Protein AF-A0A7M2WTQ2-F1 (afdb_monomer)

Nearest PDB structures (foldseek):
  8g6p-assembly1_A  TM=6.915E-01  e=3.201E+00  Mycolicibacterium thermoresistibile
  8ka7-assembly1_A  TM=5.468E-01  e=2.213E+00  synthetic construct
  1sgo-assembly1_A  TM=3.700E-01  e=2.830E+00  Homo sapiens
  6hwl-assembly1_A  TM=3.971E-01  e=4.923E+00  Streptacidiphilus jiangxiensis
  1qcf-assembly1_A  TM=4.570E-01  e=5.568E+00  Homo sapiens

pLDDT: mean 81.87, std 14.32, range [41.75, 94.75]

Solvent-accessible surface area (backbone atoms only — not comparable to full-atom values): 7427 Å² total; per-residue (Å²): 130,83,68,88,83,62,64,87,95,53,54,72,39,49,62,73,66,93,82,73,42,78,63,72,45,78,79,47,71,54,70,46,96,87,58,25,35,39,37,32,31,28,30,65,82,67,53,76,47,56,39,29,25,36,59,87,59,29,53,47,27,31,70,42,99,45,88,81,44,89,60,29,30,34,49,36,76,83,23,66,37,49,57,47,52,52,52,52,48,57,62,44,59,75,49,79,85,53,74,69,51,56,60,49,52,52,45,20,36,61,72,52,69,47,84,70,82,73,77,76,78,83,71,132

Structure (mmCIF, N/CA/C/O backbone):
data_AF-A0A7M2WTQ2-F1
#
_entry.id   AF-A0A7M2WTQ2-F1
#
loop_
_atom_site.group_PDB
_atom_site.id
_atom_site.type_symbol
_atom_site.label_atom_id
_atom_site.label_alt_id
_atom_site.label_comp_id
_atom_site.label_asym_id
_atom_site.label_entity_id
_atom_site.label_seq_id
_atom_site.pdbx_PDB_ins_code
_atom_site.Cartn_x
_atom_site.Cartn_y
_atom_site.Cartn_z
_atom_site.occupancy
_atom_site.B_iso_or_equiv
_atom_site.auth_seq_id
_atom_site.auth_comp_id
_atom_site.auth_asym_id
_atom_site.auth_atom_id
_atom_site.pdbx_PDB_model_num
ATOM 1 N N . MET A 1 1 ? 5.026 -16.832 -21.509 1.00 41.75 1 MET A N 1
ATOM 2 C CA . MET A 1 1 ? 4.494 -15.473 -21.729 1.00 41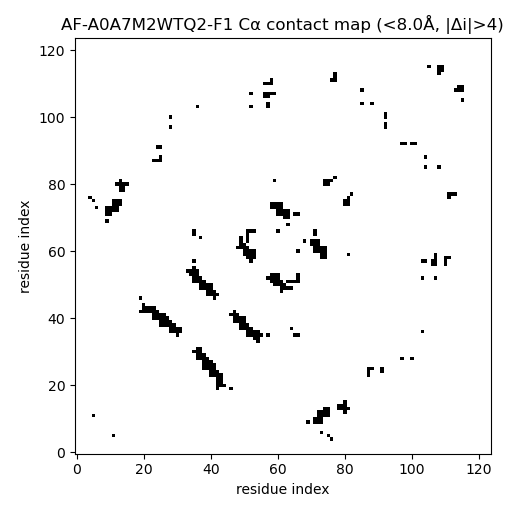.75 1 MET A CA 1
ATOM 3 C C . MET A 1 1 ? 5.192 -14.593 -20.717 1.00 41.75 1 MET A C 1
ATOM 5 O O . MET A 1 1 ? 5.224 -14.989 -19.559 1.00 41.75 1 MET A O 1
ATOM 9 N N . ALA A 1 2 ? 5.864 -13.525 -21.147 1.00 42.41 2 ALA A N 1
ATOM 10 C CA . ALA A 1 2 ? 6.432 -12.572 -20.200 1.00 42.41 2 ALA A CA 1
ATOM 11 C C . ALA A 1 2 ? 5.261 -11.931 -19.447 1.00 42.41 2 ALA A C 1
ATOM 13 O O . ALA A 1 2 ? 4.281 -11.549 -20.083 1.00 42.41 2 ALA A O 1
ATOM 14 N N . ASP A 1 3 ? 5.315 -11.905 -18.119 1.00 50.84 3 ASP A N 1
ATOM 15 C CA . ASP A 1 3 ? 4.310 -11.206 -17.324 1.00 50.84 3 ASP A CA 1
ATOM 16 C C . ASP A 1 3 ? 4.510 -9.710 -17.591 1.00 50.84 3 ASP A C 1
ATOM 18 O O . ASP A 1 3 ? 5.418 -9.090 -17.042 1.00 50.84 3 ASP A O 1
ATOM 22 N N . GLU A 1 4 ? 3.718 -9.137 -18.502 1.00 54.28 4 GLU A N 1
ATOM 23 C CA . GLU A 1 4 ? 3.783 -7.720 -18.915 1.00 54.28 4 GLU A CA 1
ATOM 24 C C . GLU A 1 4 ? 3.537 -6.741 -17.750 1.00 54.28 4 GLU A C 1
ATOM 26 O O . GLU A 1 4 ? 3.616 -5.524 -17.911 1.00 54.28 4 GLU A O 1
ATOM 31 N N . ARG A 1 5 ? 3.230 -7.271 -16.564 1.00 61.19 5 ARG A N 1
ATOM 32 C CA . ARG A 1 5 ? 2.979 -6.530 -15.331 1.00 61.19 5 ARG A CA 1
ATOM 33 C C . ARG A 1 5 ? 4.219 -6.366 -14.456 1.00 61.19 5 ARG A C 1
ATOM 35 O O . ARG A 1 5 ? 4.186 -5.520 -13.566 1.00 61.19 5 ARG A O 1
ATOM 42 N N . ASN A 1 6 ? 5.295 -7.103 -14.728 1.00 64.50 6 ASN A N 1
ATOM 43 C CA . ASN A 1 6 ? 6.548 -6.939 -14.000 1.00 64.50 6 ASN A CA 1
ATOM 44 C C . ASN A 1 6 ? 7.284 -5.688 -14.482 1.00 64.50 6 ASN A C 1
ATOM 46 O O . ASN A 1 6 ? 7.323 -5.420 -15.684 1.00 64.50 6 ASN A O 1
ATOM 50 N N . ILE A 1 7 ? 7.890 -4.933 -13.563 1.00 68.06 7 ILE A N 1
ATOM 51 C CA . ILE A 1 7 ? 8.686 -3.744 -13.906 1.00 68.06 7 ILE A CA 1
ATOM 52 C C . ILE A 1 7 ? 10.147 -4.182 -14.081 1.00 68.06 7 ILE A C 1
ATOM 54 O O . ILE A 1 7 ? 10.809 -4.506 -13.092 1.00 68.06 7 ILE A O 1
ATOM 58 N N . PRO A 1 8 ? 10.689 -4.220 -15.315 1.00 70.56 8 PRO A N 1
ATOM 59 C CA . PRO A 1 8 ? 12.041 -4.717 -15.534 1.00 70.56 8 PRO A CA 1
ATOM 60 C C . PRO A 1 8 ? 13.077 -3.874 -14.786 1.00 70.56 8 PRO A C 1
ATOM 62 O O . PRO A 1 8 ? 13.079 -2.650 -14.888 1.00 70.56 8 PRO A O 1
ATOM 65 N N . GLY A 1 9 ? 13.987 -4.542 -14.076 1.00 73.25 9 GLY A N 1
ATOM 66 C CA . GLY A 1 9 ? 15.097 -3.893 -13.377 1.00 73.25 9 GLY A CA 1
ATOM 67 C C . GLY A 1 9 ? 14.799 -3.439 -11.948 1.00 73.25 9 GLY A C 1
ATOM 68 O O . GLY A 1 9 ? 15.721 -2.962 -11.296 1.00 73.25 9 GLY A O 1
ATOM 69 N N . PHE A 1 10 ? 13.577 -3.633 -11.440 1.00 75.50 10 PHE A N 1
ATOM 70 C CA . PHE A 1 10 ? 13.248 -3.325 -10.049 1.00 75.50 10 PHE A CA 1
ATOM 71 C C . PHE A 1 10 ? 12.901 -4.585 -9.242 1.00 75.50 10 PHE A C 1
ATOM 73 O O . PHE A 1 10 ? 12.304 -5.517 -9.788 1.00 75.50 10 PHE A O 1
ATOM 80 N N . PRO A 1 11 ? 13.254 -4.632 -7.943 1.00 86.56 11 PRO A N 1
ATOM 81 C CA . PRO A 1 11 ? 12.792 -5.678 -7.040 1.00 86.56 11 PRO A CA 1
ATOM 82 C C . PRO A 1 11 ? 11.263 -5.719 -6.951 1.00 86.56 11 PRO A C 1
ATOM 84 O O . PRO A 1 11 ? 10.603 -4.680 -6.931 1.00 86.56 11 PRO A O 1
ATOM 87 N N . GLU A 1 12 ? 10.712 -6.926 -6.829 1.00 90.75 12 GLU A N 1
ATOM 88 C CA . GLU A 1 12 ? 9.294 -7.150 -6.549 1.00 90.75 12 GLU A CA 1
ATOM 89 C C . GLU A 1 12 ? 9.104 -7.894 -5.233 1.00 90.75 12 GLU A C 1
ATOM 91 O O . GLU A 1 12 ? 9.870 -8.799 -4.893 1.00 90.75 12 GLU A O 1
ATOM 96 N N . MET A 1 13 ? 8.015 -7.580 -4.544 1.00 92.75 13 MET A N 1
ATOM 97 C CA . MET A 1 13 ? 7.552 -8.290 -3.364 1.00 92.75 13 MET A CA 1
ATOM 98 C C . MET A 1 13 ? 6.090 -8.707 -3.501 1.00 92.75 13 MET A C 1
ATOM 100 O O . MET A 1 13 ? 5.285 -8.052 -4.154 1.00 92.75 13 MET A O 1
ATOM 104 N N . SER A 1 14 ? 5.751 -9.839 -2.894 1.00 92.25 14 SER A N 1
ATOM 105 C CA . SER A 1 14 ? 4.397 -10.419 -2.942 1.00 92.25 14 SER A CA 1
ATOM 106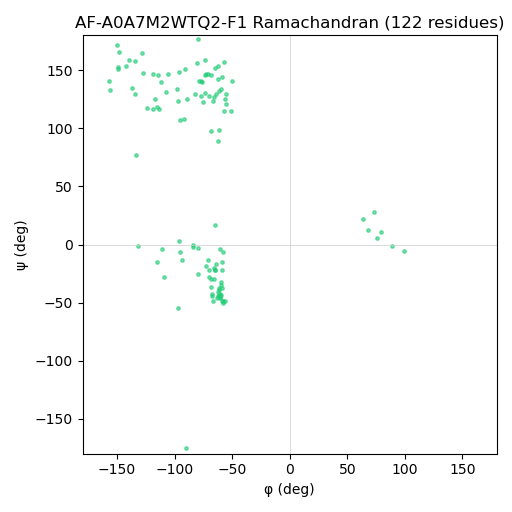 C C . SER A 1 14 ? 3.864 -10.825 -1.568 1.00 92.25 14 SER A C 1
ATOM 108 O O . SER A 1 14 ? 2.730 -11.282 -1.459 1.00 92.25 14 SER A O 1
ATOM 110 N N . THR A 1 15 ? 4.674 -10.627 -0.528 1.00 91.69 15 THR A N 1
ATOM 111 C CA . THR A 1 15 ? 4.384 -10.917 0.878 1.00 91.69 15 THR A CA 1
ATOM 112 C C . THR A 1 15 ? 5.000 -9.821 1.738 1.00 91.69 15 THR A C 1
ATOM 114 O O . THR A 1 15 ? 6.015 -9.240 1.344 1.00 91.69 15 THR A O 1
ATOM 117 N N . TRP A 1 16 ? 4.434 -9.573 2.919 1.00 91.06 16 TRP A N 1
ATOM 118 C CA . TRP A 1 16 ? 5.045 -8.681 3.905 1.00 91.06 16 TRP A CA 1
ATOM 119 C C . TRP A 1 16 ? 6.464 -9.131 4.279 1.00 91.06 16 TRP A C 1
ATOM 12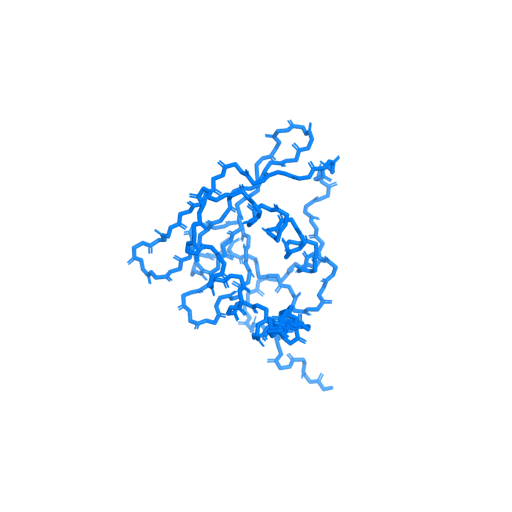1 O O . TRP A 1 16 ? 6.787 -10.322 4.156 1.00 91.06 16 TRP A O 1
ATOM 131 N N . PRO A 1 17 ? 7.312 -8.213 4.777 1.00 85.44 17 PRO A N 1
ATOM 132 C CA . PRO A 1 17 ? 8.533 -8.588 5.474 1.00 85.44 17 PRO A CA 1
ATOM 133 C C . PRO A 1 17 ? 8.242 -9.632 6.563 1.00 85.44 17 PRO A C 1
ATOM 135 O O . PRO A 1 17 ? 7.227 -9.557 7.251 1.00 85.44 17 PRO A O 1
ATOM 138 N N . ALA A 1 18 ? 9.129 -10.621 6.716 1.00 78.94 18 ALA A N 1
ATOM 139 C CA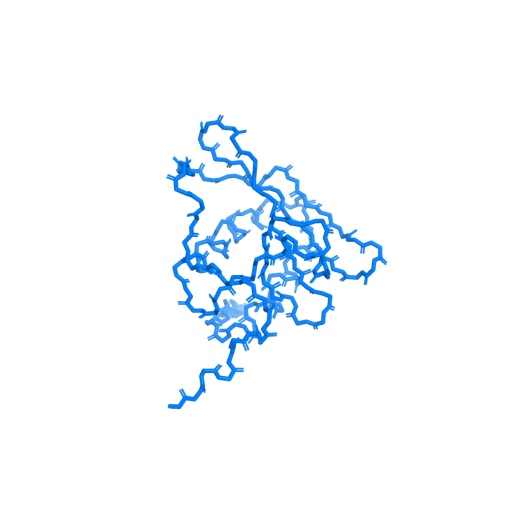 . ALA A 1 18 ? 8.871 -11.835 7.504 1.00 78.94 18 ALA A CA 1
ATOM 140 C C . ALA A 1 18 ? 8.533 -11.604 8.993 1.00 78.94 18 ALA A C 1
ATOM 142 O O . ALA A 1 18 ? 8.070 -12.523 9.662 1.00 78.94 18 ALA A O 1
ATOM 143 N N . HIS A 1 19 ? 8.795 -10.408 9.513 1.00 84.06 19 HIS A N 1
ATOM 144 C CA . HIS A 1 19 ? 8.557 -10.024 10.900 1.00 84.06 19 HIS A CA 1
ATOM 145 C C . HIS A 1 19 ? 7.213 -9.318 11.130 1.00 84.06 19 HIS A C 1
ATOM 147 O O . HIS A 1 19 ? 6.870 -9.102 12.282 1.00 84.06 19 HIS A O 1
ATOM 153 N N . ALA A 1 20 ? 6.440 -8.992 10.089 1.00 85.56 20 ALA A N 1
ATOM 154 C CA . ALA A 1 20 ? 5.216 -8.213 10.252 1.00 85.56 20 ALA A CA 1
ATOM 155 C C . ALA A 1 20 ? 4.101 -9.007 10.967 1.00 85.56 20 ALA A C 1
ATOM 157 O O . ALA A 1 20 ? 3.741 -10.117 10.552 1.00 85.56 20 ALA A O 1
ATOM 158 N N . ILE A 1 21 ? 3.520 -8.429 12.024 1.00 89.19 21 ILE A N 1
ATOM 159 C CA . ILE A 1 21 ? 2.526 -9.078 12.893 1.00 89.19 21 ILE A CA 1
ATOM 160 C C . ILE A 1 21 ? 1.187 -8.337 12.873 1.00 89.19 21 ILE A C 1
ATOM 162 O O . ILE A 1 21 ? 1.046 -7.230 13.374 1.00 89.19 21 ILE A O 1
ATOM 166 N N . ARG A 1 22 ? 0.134 -8.997 12.391 1.00 88.38 22 ARG A N 1
ATOM 167 C CA . ARG A 1 22 ? -1.239 -8.455 12.406 1.00 88.38 22 ARG A CA 1
ATOM 168 C C . ARG A 1 22 ? -1.768 -8.210 13.839 1.00 88.38 22 ARG A C 1
ATOM 170 O O . ARG A 1 22 ? -1.424 -8.979 14.738 1.00 88.38 22 ARG A O 1
ATOM 177 N N . PRO A 1 23 ? -2.714 -7.267 14.048 1.00 91.69 23 PRO A N 1
ATOM 178 C CA . PRO A 1 23 ? -3.364 -6.417 13.043 1.00 91.69 23 PRO A CA 1
ATOM 179 C C . PRO A 1 23 ? -2.517 -5.212 12.627 1.00 91.69 23 PRO A C 1
ATOM 181 O O . PRO A 1 23 ? -1.693 -4.733 13.396 1.00 91.69 23 PRO A O 1
ATOM 184 N N . PHE A 1 24 ? -2.787 -4.702 11.425 1.00 92.69 24 PHE A N 1
ATOM 185 C CA . PHE A 1 24 ? -2.200 -3.460 10.928 1.00 92.69 24 PHE A CA 1
ATOM 186 C C . PHE A 1 24 ? -3.130 -2.270 11.164 1.00 92.69 24 PHE A C 1
ATO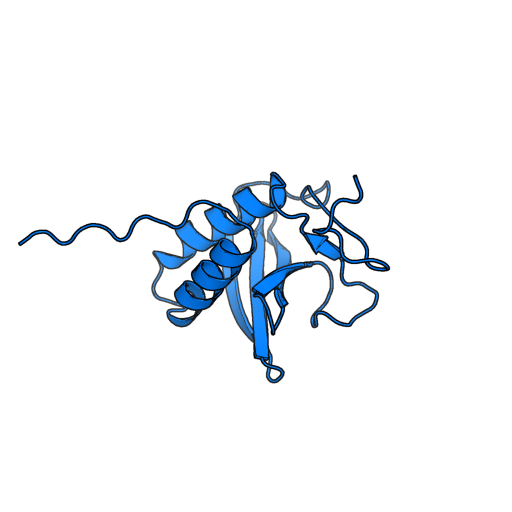M 188 O O . PHE A 1 24 ? -4.355 -2.411 11.112 1.00 92.69 24 PHE A O 1
ATOM 195 N N . GLN A 1 25 ? -2.547 -1.093 11.380 1.00 92.50 25 GLN A N 1
ATOM 196 C CA . GLN A 1 25 ? -3.263 0.169 11.543 1.00 92.50 25 GLN A CA 1
ATOM 197 C C . GLN A 1 25 ? -2.572 1.285 10.768 1.00 92.50 25 GLN A C 1
ATOM 199 O O . GLN A 1 25 ? -1.359 1.441 10.858 1.00 92.50 25 GLN A O 1
ATOM 204 N N . VAL A 1 26 ? -3.350 2.093 10.047 1.00 93.00 26 VAL A N 1
ATOM 205 C CA . VAL A 1 26 ? -2.833 3.307 9.404 1.00 93.00 26 VAL A CA 1
ATOM 206 C C . VAL A 1 26 ? -2.621 4.387 10.463 1.00 93.00 26 VAL A C 1
ATOM 208 O O . VAL A 1 26 ? -3.563 4.765 11.170 1.00 93.00 26 VAL A O 1
ATOM 211 N N . ILE A 1 27 ? -1.392 4.892 10.560 1.00 93.81 27 ILE A N 1
ATOM 212 C CA . ILE A 1 27 ? -1.009 5.932 11.526 1.00 93.81 27 ILE A CA 1
ATOM 213 C C . ILE A 1 27 ? -0.736 7.282 10.872 1.00 93.81 27 ILE A C 1
ATOM 215 O O . ILE A 1 27 ? -0.959 8.308 11.511 1.00 93.81 27 ILE A O 1
ATOM 219 N N . ASP A 1 28 ? -0.305 7.282 9.613 1.00 92.44 28 ASP A N 1
ATOM 220 C CA . ASP A 1 28 ? -0.008 8.488 8.852 1.00 92.44 28 ASP A CA 1
ATOM 221 C C . ASP A 1 28 ? -0.287 8.263 7.365 1.00 92.44 28 ASP A C 1
ATOM 223 O O . ASP A 1 28 ? -0.226 7.137 6.867 1.00 92.44 28 ASP A O 1
ATOM 227 N N . ALA A 1 29 ? -0.600 9.345 6.666 1.00 91.88 29 ALA A N 1
ATOM 228 C CA . ALA A 1 29 ? -0.704 9.374 5.220 1.00 91.88 29 ALA A CA 1
ATOM 229 C C . ALA A 1 29 ? -0.483 10.806 4.738 1.00 91.88 29 ALA A C 1
ATOM 231 O O . ALA A 1 29 ? -1.127 11.738 5.232 1.00 91.88 29 ALA A O 1
ATOM 232 N N . ASP A 1 30 ? 0.358 10.972 3.719 1.00 90.81 30 ASP A N 1
ATOM 233 C CA . ASP A 1 30 ? 0.599 12.270 3.088 1.00 90.81 30 ASP A CA 1
ATOM 234 C C . ASP A 1 30 ? 0.957 12.112 1.598 1.00 90.81 30 ASP A C 1
ATOM 236 O O . ASP A 1 30 ? 1.136 11.009 1.068 1.00 90.81 30 ASP A O 1
ATOM 240 N N . GLN A 1 31 ? 1.031 13.234 0.890 1.00 89.25 31 GLN A N 1
ATOM 241 C CA . GLN A 1 31 ? 1.380 13.313 -0.522 1.00 89.25 31 GLN A CA 1
ATOM 242 C C . GLN A 1 31 ? 2.786 13.887 -0.691 1.00 89.25 31 GLN A C 1
ATOM 244 O O . GLN A 1 31 ? 3.124 14.947 -0.160 1.00 89.25 31 GLN A O 1
ATOM 249 N N . TRP A 1 32 ? 3.620 13.229 -1.494 1.00 83.06 32 TRP A N 1
ATOM 250 C CA . TRP A 1 32 ? 4.907 13.804 -1.861 1.00 83.06 32 TRP A CA 1
ATOM 251 C C . TRP A 1 32 ? 4.714 14.976 -2.820 1.00 83.06 32 TRP A C 1
ATOM 253 O O . TRP A 1 32 ? 3.865 14.960 -3.712 1.00 83.06 32 TRP A O 1
ATOM 263 N N . ARG A 1 33 ? 5.595 15.977 -2.721 1.00 75.44 33 ARG A N 1
ATOM 264 C CA . ARG A 1 33 ? 5.574 17.159 -3.606 1.00 75.44 33 ARG A CA 1
ATOM 265 C C . ARG A 1 33 ? 5.707 16.823 -5.097 1.00 75.44 33 ARG A C 1
ATOM 267 O O . ARG A 1 33 ? 5.333 17.637 -5.933 1.00 75.44 33 ARG A O 1
ATOM 274 N N . CYS A 1 34 ? 6.264 15.659 -5.426 1.00 72.25 34 CYS A N 1
ATOM 275 C CA . CYS A 1 34 ? 6.432 15.156 -6.789 1.00 72.25 34 CYS A CA 1
ATOM 276 C C . CYS A 1 34 ? 5.187 14.444 -7.354 1.00 72.25 34 CYS A C 1
ATOM 278 O O . CYS A 1 34 ? 5.224 14.013 -8.503 1.00 72.25 34 CYS A O 1
ATOM 280 N N . GLY A 1 35 ? 4.098 14.338 -6.585 1.00 75.31 35 GLY A N 1
ATOM 281 C CA . GLY A 1 35 ? 2.816 13.794 -7.041 1.00 75.31 35 GLY A CA 1
ATOM 282 C C . GLY A 1 35 ? 2.546 12.336 -6.662 1.00 75.31 35 GLY A C 1
ATOM 283 O O . GLY A 1 35 ? 1.441 11.864 -6.910 1.00 75.31 35 GLY A O 1
ATOM 284 N N . GLY A 1 36 ? 3.506 11.630 -6.056 1.00 85.00 36 GLY A N 1
ATOM 285 C CA . GLY A 1 36 ? 3.229 10.344 -5.410 1.00 85.00 36 GLY A CA 1
ATOM 286 C C . GLY A 1 36 ? 2.615 10.531 -4.020 1.00 85.00 36 GLY A C 1
ATOM 287 O O . GLY A 1 36 ? 2.431 11.652 -3.540 1.00 85.00 36 GLY A O 1
ATOM 288 N N . SER A 1 37 ? 2.258 9.440 -3.361 1.00 90.62 37 SER A N 1
ATOM 289 C CA . SER A 1 37 ? 1.677 9.476 -2.013 1.00 90.62 37 SER A CA 1
ATOM 290 C C . SER A 1 37 ? 2.246 8.355 -1.166 1.00 90.62 37 SER A C 1
ATOM 292 O O . SER A 1 37 ? 2.720 7.365 -1.716 1.00 90.62 37 SER A O 1
ATOM 294 N N . TYR A 1 38 ? 2.181 8.483 0.152 1.00 92.06 38 TYR A N 1
ATOM 295 C CA . TYR A 1 38 ? 2.548 7.398 1.050 1.00 92.06 38 TYR A CA 1
ATOM 296 C C . TYR A 1 38 ? 1.525 7.216 2.159 1.00 92.06 38 TYR A C 1
ATOM 298 O O . TYR A 1 38 ? 0.765 8.126 2.499 1.00 92.06 38 TYR A O 1
ATOM 306 N N . VAL A 1 39 ? 1.527 6.012 2.714 1.00 92.94 39 VAL A N 1
ATOM 307 C CA . VAL A 1 39 ? 0.784 5.649 3.910 1.00 92.94 39 VAL A CA 1
ATOM 308 C C . VAL A 1 39 ? 1.710 4.858 4.817 1.00 92.94 39 VAL A C 1
ATOM 310 O O . VAL A 1 39 ? 2.322 3.884 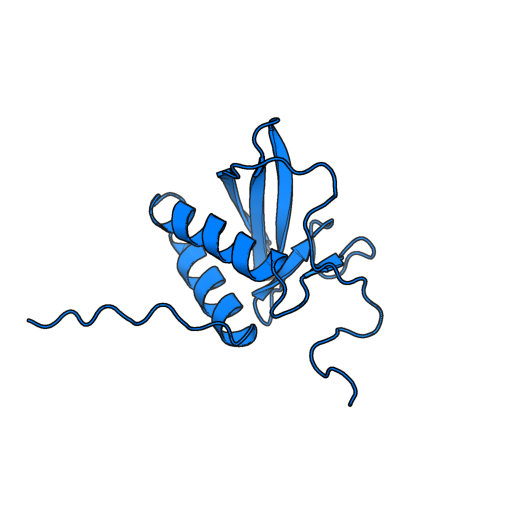4.380 1.00 92.94 39 VAL A O 1
ATOM 313 N N . SER A 1 40 ? 1.785 5.260 6.079 1.00 93.06 40 SER A N 1
ATOM 314 C CA . SER A 1 40 ? 2.516 4.534 7.110 1.00 93.06 40 SER A CA 1
ATOM 315 C C . SER A 1 40 ? 1.540 3.669 7.893 1.00 93.06 40 SER A C 1
ATOM 317 O O . SER A 1 40 ? 0.550 4.157 8.457 1.00 93.06 40 SER A O 1
ATOM 319 N N . VAL A 1 41 ? 1.820 2.369 7.932 1.00 93.38 41 VAL A N 1
ATOM 320 C CA . VAL A 1 41 ? 1.073 1.405 8.741 1.00 93.38 41 VAL A CA 1
ATOM 321 C C . VAL A 1 41 ? 1.953 0.876 9.856 1.00 93.38 41 VAL A C 1
ATOM 323 O O . VAL A 1 41 ? 3.127 0.598 9.637 1.00 93.38 41 VAL A O 1
ATOM 326 N N . VAL A 1 42 ? 1.386 0.706 11.044 1.00 94.31 42 VAL A N 1
ATOM 327 C CA . VAL A 1 42 ? 2.036 -0.042 12.121 1.00 94.31 42 VAL A CA 1
ATOM 328 C C . VAL A 1 42 ? 1.385 -1.393 12.291 1.00 94.31 42 VAL A C 1
ATOM 330 O O . VAL A 1 42 ? 0.177 -1.543 12.094 1.00 94.31 42 VAL A O 1
ATOM 333 N N . ASP A 1 43 ? 2.190 -2.369 12.661 1.00 94.75 43 ASP A N 1
ATOM 334 C CA . ASP A 1 43 ? 1.731 -3.694 13.042 1.00 94.75 43 ASP A CA 1
ATOM 335 C C . ASP A 1 43 ? 1.457 -3.782 14.561 1.00 94.75 43 ASP A C 1
ATOM 337 O O . ASP A 1 43 ? 1.549 -2.794 15.298 1.00 94.75 43 ASP A O 1
ATOM 341 N N . ALA A 1 44 ? 1.129 -4.973 15.063 1.00 93.56 44 ALA A N 1
ATOM 342 C CA . ALA A 1 44 ? 0.837 -5.210 16.478 1.00 93.56 44 ALA A CA 1
ATOM 343 C C . ALA A 1 44 ? 2.031 -4.975 17.423 1.00 93.56 44 ALA A C 1
ATOM 345 O O . ALA A 1 44 ? 1.838 -4.864 18.637 1.00 93.56 44 ALA A O 1
ATOM 346 N N . THR A 1 45 ? 3.255 -4.931 16.895 1.00 94.25 45 THR A N 1
ATOM 347 C CA . THR A 1 45 ? 4.489 -4.660 17.644 1.00 94.25 45 THR A CA 1
ATOM 348 C C . THR A 1 45 ? 4.918 -3.193 17.580 1.00 94.25 45 THR A C 1
ATOM 350 O O . THR A 1 45 ? 5.923 -2.828 18.191 1.00 94.25 45 THR A O 1
ATOM 353 N N . ASN A 1 46 ? 4.122 -2.339 16.924 1.00 92.31 46 ASN A N 1
ATOM 354 C CA . ASN A 1 46 ? 4.450 -0.961 16.549 1.00 92.31 46 ASN A CA 1
ATOM 355 C C . ASN A 1 46 ? 5.615 -0.848 15.556 1.00 92.31 46 ASN A C 1
ATOM 357 O O . ASN A 1 46 ? 6.246 0.209 15.468 1.00 92.31 46 ASN A O 1
ATOM 361 N N . GLU A 1 47 ? 5.909 -1.906 14.802 1.00 93.25 47 GLU A N 1
ATOM 362 C CA . GLU A 1 47 ? 6.827 -1.797 13.677 1.00 93.25 47 GLU A CA 1
ATOM 363 C C . GLU A 1 47 ? 6.137 -1.053 12.534 1.00 93.25 47 GLU A C 1
ATOM 365 O O . GLU A 1 47 ? 4.991 -1.351 12.197 1.00 93.25 47 GLU A O 1
ATOM 370 N N . CYS A 1 48 ? 6.819 -0.048 11.980 1.00 92.19 48 CYS A N 1
ATOM 371 C CA . CYS A 1 48 ? 6.271 0.842 10.964 1.00 92.19 48 CYS A CA 1
ATOM 372 C C . CYS A 1 48 ? 6.692 0.398 9.565 1.00 92.19 48 CYS A C 1
ATOM 374 O O . CYS A 1 48 ? 7.871 0.161 9.301 1.00 92.19 48 CYS A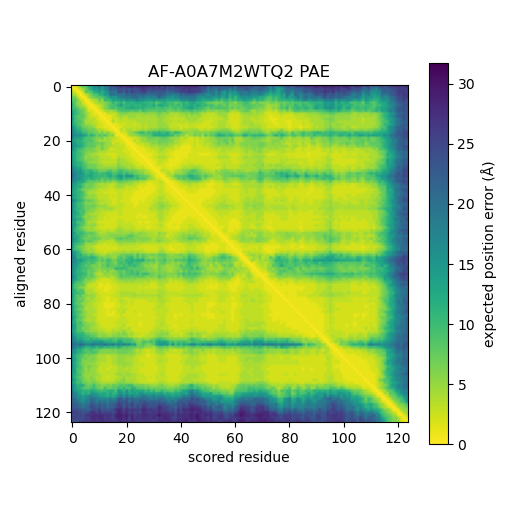 O 1
ATOM 376 N N . PHE A 1 49 ? 5.724 0.363 8.659 1.00 91.56 49 PHE A N 1
ATOM 377 C CA . PHE A 1 49 ? 5.905 0.036 7.258 1.00 91.56 49 PHE A CA 1
ATOM 378 C C . PHE A 1 49 ? 5.369 1.185 6.413 1.00 91.56 49 PHE A C 1
ATOM 380 O O . PHE A 1 49 ? 4.173 1.482 6.437 1.00 91.56 49 PHE A O 1
ATOM 387 N N . ASP A 1 50 ? 6.260 1.807 5.647 1.00 91.81 50 ASP A N 1
ATOM 388 C CA . ASP A 1 50 ? 5.890 2.856 4.705 1.00 91.81 50 ASP A CA 1
ATOM 389 C C . ASP A 1 50 ? 5.558 2.245 3.347 1.00 91.81 50 ASP A C 1
ATOM 391 O O . ASP A 1 50 ? 6.355 1.513 2.748 1.00 91.81 50 ASP A O 1
ATOM 395 N N . ILE A 1 51 ? 4.358 2.563 2.875 1.00 93.56 51 ILE A N 1
ATOM 396 C CA . ILE A 1 51 ? 3.795 2.085 1.620 1.00 93.56 51 ILE A CA 1
ATOM 397 C C . ILE A 1 51 ? 3.650 3.283 0.694 1.00 93.56 51 ILE A C 1
ATOM 399 O O . ILE A 1 51 ? 2.894 4.212 0.977 1.00 93.56 51 ILE A O 1
ATOM 403 N N . GLY A 1 52 ? 4.368 3.254 -0.419 1.00 93.25 52 GLY A N 1
ATOM 404 C CA . GLY A 1 52 ? 4.320 4.272 -1.454 1.00 93.25 52 GLY A CA 1
ATOM 405 C C . GLY A 1 52 ? 3.295 3.968 -2.540 1.00 93.25 52 GLY A C 1
ATOM 406 O O . GLY A 1 52 ? 3.040 2.811 -2.867 1.00 93.25 52 GLY A O 1
ATOM 407 N N . PHE A 1 53 ? 2.766 5.029 -3.138 1.00 92.56 53 PHE A N 1
ATOM 408 C CA . PHE A 1 53 ? 1.982 5.032 -4.365 1.00 92.56 53 PHE A CA 1
ATOM 409 C C . PHE A 1 53 ? 2.739 5.832 -5.411 1.00 92.56 53 PHE A C 1
ATOM 411 O O . PHE A 1 53 ? 3.074 7.001 -5.183 1.00 92.56 53 PHE A O 1
ATOM 418 N N . ASP A 1 54 ? 2.986 5.217 -6.562 1.00 89.31 54 ASP A N 1
ATOM 419 C CA . ASP A 1 54 ? 3.629 5.924 -7.661 1.00 89.31 54 ASP A CA 1
ATOM 420 C C . ASP A 1 54 ? 2.750 7.064 -8.206 1.00 89.31 54 ASP A C 1
ATOM 422 O O . ASP A 1 54 ? 1.518 7.036 -8.142 1.00 89.31 54 ASP A O 1
ATOM 426 N N . SER A 1 55 ? 3.399 8.083 -8.757 1.00 84.38 55 SER A N 1
ATOM 427 C CA . SER A 1 55 ? 2.760 9.315 -9.230 1.00 84.38 55 SER A CA 1
ATOM 428 C C . SER A 1 55 ? 1.941 9.168 -10.522 1.00 84.38 55 SER A C 1
ATOM 430 O O . SER A 1 55 ? 1.114 10.029 -10.832 1.00 84.38 55 SER A O 1
ATOM 432 N N . ALA A 1 56 ? 2.155 8.105 -11.297 1.00 82.88 56 ALA A N 1
ATOM 433 C CA . ALA A 1 56 ? 1.565 7.916 -12.619 1.00 82.88 56 ALA A CA 1
ATOM 434 C C . ALA A 1 56 ? 0.310 7.030 -12.581 1.00 82.88 56 ALA A C 1
ATOM 436 O O . ALA A 1 56 ? -0.754 7.417 -13.068 1.00 82.88 56 ALA A O 1
ATOM 437 N N . LEU A 1 57 ? 0.437 5.835 -12.015 1.00 80.44 57 LEU A N 1
ATOM 438 C CA . LEU A 1 57 ? -0.567 4.776 -11.977 1.00 80.44 57 LEU A CA 1
ATOM 439 C C . LEU A 1 57 ? -1.041 4.480 -10.549 1.00 80.44 57 LEU A C 1
ATOM 441 O O . LEU A 1 57 ? -2.079 3.842 -10.382 1.00 80.44 57 LEU A O 1
ATOM 445 N N . GLY A 1 58 ? -0.319 4.946 -9.527 1.00 83.81 58 GLY A N 1
ATOM 446 C CA . GLY A 1 58 ? -0.624 4.632 -8.134 1.00 83.81 58 GLY A CA 1
ATOM 447 C C . GLY A 1 58 ? -0.279 3.194 -7.755 1.00 83.81 58 GLY A C 1
ATOM 448 O O . GLY A 1 58 ? -0.941 2.630 -6.889 1.00 83.81 58 GLY A O 1
ATOM 449 N N . ARG A 1 59 ? 0.708 2.561 -8.404 1.00 88.88 59 ARG A N 1
ATOM 450 C CA . ARG A 1 59 ? 1.168 1.226 -8.000 1.00 88.88 59 ARG A CA 1
ATOM 451 C C . ARG A 1 59 ? 1.870 1.304 -6.655 1.00 88.88 59 ARG A C 1
ATOM 453 O O . ARG A 1 59 ? 2.548 2.283 -6.342 1.00 88.88 59 ARG A O 1
ATOM 460 N N . LEU A 1 60 ? 1.701 0.233 -5.892 1.00 93.19 60 LEU A N 1
ATOM 461 C CA . LEU A 1 60 ? 2.230 0.106 -4.546 1.00 93.19 60 LEU A CA 1
ATOM 462 C C . LEU A 1 60 ? 3.719 -0.251 -4.564 1.00 93.19 60 LEU A C 1
ATOM 464 O O . LEU A 1 60 ? 4.156 -1.101 -5.347 1.00 93.19 60 LEU A O 1
ATOM 468 N N . PHE A 1 61 ? 4.482 0.337 -3.650 1.00 92.00 61 PHE A N 1
ATOM 469 C CA . PHE A 1 61 ? 5.874 -0.027 -3.401 1.00 92.00 61 PHE A CA 1
ATOM 470 C C . PHE A 1 61 ? 6.278 0.169 -1.935 1.00 92.00 61 PHE A C 1
ATOM 472 O O . PHE A 1 61 ? 5.586 0.835 -1.172 1.00 92.00 61 PHE A O 1
ATOM 479 N N . PHE A 1 62 ? 7.415 -0.411 -1.555 1.00 90.38 62 PHE A N 1
ATOM 480 C CA . PHE A 1 62 ? 7.992 -0.384 -0.209 1.00 90.38 62 PHE A CA 1
ATOM 481 C C . PHE A 1 62 ? 9.450 0.071 -0.213 1.00 90.38 62 PHE A C 1
ATOM 483 O O . PHE A 1 62 ? 10.129 0.008 -1.240 1.00 90.38 62 PHE A O 1
ATOM 490 N N . GLY A 1 63 ? 9.948 0.424 0.978 1.00 77.38 63 GLY A N 1
ATOM 491 C CA . GLY A 1 63 ? 11.384 0.538 1.264 1.00 77.38 63 GLY A CA 1
ATOM 492 C C . GLY A 1 63 ? 12.046 1.821 0.765 1.00 77.38 63 GLY A C 1
ATOM 493 O O . GLY A 1 63 ? 13.273 1.920 0.769 1.00 77.38 63 GLY A O 1
ATOM 494 N N . ALA A 1 64 ? 11.251 2.797 0.330 1.00 74.56 64 ALA A N 1
ATOM 495 C CA . ALA A 1 64 ? 11.733 4.062 -0.197 1.00 74.56 64 ALA A CA 1
ATOM 496 C C . ALA A 1 64 ? 10.743 5.192 0.088 1.00 74.56 64 ALA A C 1
ATOM 498 O O . ALA A 1 64 ? 9.530 4.980 0.111 1.00 74.56 64 ALA A O 1
ATOM 499 N N . THR A 1 65 ? 11.269 6.409 0.223 1.00 70.75 65 THR A N 1
ATOM 500 C CA . THR A 1 65 ? 10.450 7.629 0.305 1.00 70.75 65 THR A CA 1
ATOM 501 C C . THR A 1 65 ? 10.055 8.166 -1.069 1.00 70.75 65 THR A C 1
ATOM 503 O O . THR A 1 65 ? 9.367 9.176 -1.166 1.00 70.75 65 THR A O 1
ATOM 506 N N . HIS A 1 66 ? 10.513 7.526 -2.146 1.00 74.75 66 HIS A N 1
ATOM 507 C CA . HIS A 1 66 ? 10.205 7.905 -3.515 1.00 74.75 66 HIS A CA 1
ATOM 508 C C . HIS A 1 66 ? 10.371 6.709 -4.462 1.00 74.75 66 HIS A C 1
ATOM 510 O O . HIS A 1 66 ? 11.364 5.994 -4.403 1.00 74.75 66 HIS A O 1
ATOM 516 N N . GLU A 1 67 ? 9.471 6.580 -5.442 1.00 74.00 67 GLU A N 1
ATOM 517 C CA . GLU A 1 67 ? 9.379 5.472 -6.423 1.00 74.00 67 GLU A CA 1
ATOM 518 C C . GLU A 1 67 ? 10.633 5.227 -7.301 1.00 74.00 67 GLU A C 1
ATOM 520 O O . GLU A 1 67 ? 10.657 4.306 -8.114 1.00 74.00 67 GLU A O 1
ATOM 525 N N . ARG A 1 68 ? 11.646 6.100 -7.217 1.00 77.62 68 ARG A N 1
ATOM 526 C CA . ARG A 1 68 ? 12.852 6.089 -8.069 1.00 77.62 68 ARG A CA 1
ATOM 527 C C . ARG A 1 68 ? 14.116 5.713 -7.305 1.00 77.62 68 ARG A C 1
ATOM 529 O O . ARG A 1 68 ? 15.187 5.666 -7.904 1.00 77.62 68 ARG A O 1
ATOM 536 N N . GLU A 1 69 ? 14.014 5.515 -5.997 1.00 79.62 69 GLU A N 1
ATOM 537 C CA . GLU A 1 69 ? 15.152 5.111 -5.181 1.00 79.62 69 GLU A CA 1
ATOM 538 C C . GLU A 1 69 ? 15.482 3.637 -5.437 1.00 79.62 69 GLU A C 1
ATOM 540 O O . GLU A 1 69 ? 14.589 2.818 -5.651 1.00 79.62 69 GLU A O 1
ATOM 545 N N . GLU A 1 70 ? 16.764 3.282 -5.390 1.00 77.94 70 GLU A N 1
ATOM 546 C CA . GLU A 1 70 ? 17.227 1.909 -5.648 1.00 77.94 70 GLU A CA 1
ATOM 547 C C . GLU A 1 70 ? 16.723 0.896 -4.606 1.00 77.94 70 GLU A C 1
ATOM 549 O O . GLU A 1 70 ? 16.649 -0.297 -4.890 1.00 77.94 70 GLU A O 1
ATOM 554 N N . SER A 1 71 ? 16.348 1.364 -3.411 1.00 80.19 71 SER A N 1
ATOM 555 C CA . SER A 1 71 ? 15.742 0.545 -2.355 1.00 80.19 71 SER A CA 1
ATOM 556 C C . SER A 1 71 ? 14.249 0.277 -2.565 1.00 80.19 71 SER A C 1
ATOM 558 O O . SER A 1 71 ? 13.650 -0.455 -1.777 1.00 80.19 71 SER A O 1
ATOM 560 N N . THR A 1 72 ? 13.647 0.840 -3.618 1.00 86.44 72 THR A N 1
ATOM 561 C CA . THR A 1 72 ? 12.231 0.648 -3.940 1.00 86.44 72 THR A CA 1
ATOM 562 C C . THR A 1 72 ? 11.969 -0.797 -4.339 1.00 86.44 72 THR A C 1
ATOM 564 O O . THR A 1 72 ? 12.535 -1.303 -5.308 1.00 86.44 72 THR A O 1
ATOM 567 N N . ALA A 1 73 ? 11.044 -1.444 -3.638 1.00 91.12 73 ALA A N 1
ATOM 568 C CA . ALA A 1 73 ? 10.531 -2.756 -3.997 1.00 91.12 73 ALA A CA 1
ATOM 569 C C . ALA A 1 73 ? 9.045 -2.654 -4.348 1.00 91.12 73 ALA A C 1
ATOM 571 O O . ALA A 1 73 ? 8.222 -2.285 -3.511 1.00 91.12 73 ALA A O 1
ATOM 572 N N . TRP A 1 74 ? 8.695 -2.984 -5.589 1.00 91.75 74 TRP A N 1
ATOM 573 C CA . TRP A 1 74 ? 7.321 -2.896 -6.076 1.00 91.75 74 TRP A CA 1
ATOM 574 C C . TRP A 1 74 ? 6.477 -4.048 -5.560 1.00 91.75 74 TRP A C 1
ATOM 576 O O . TRP A 1 74 ? 6.919 -5.196 -5.515 1.00 91.75 74 TRP A O 1
ATOM 586 N N . VAL A 1 75 ? 5.230 -3.765 -5.211 1.00 92.75 75 VAL A N 1
ATOM 587 C CA . VAL A 1 75 ? 4.274 -4.816 -4.880 1.00 92.75 75 VAL A CA 1
ATOM 588 C C . VAL A 1 75 ? 3.791 -5.459 -6.171 1.00 92.75 75 VAL A C 1
ATOM 590 O O . VAL A 1 75 ? 3.327 -4.789 -7.095 1.00 92.75 75 VAL A O 1
ATOM 593 N N . ARG A 1 76 ? 3.883 -6.784 -6.234 1.00 90.94 76 ARG A N 1
ATOM 594 C CA . ARG A 1 76 ? 3.384 -7.563 -7.360 1.00 90.94 76 ARG A CA 1
ATOM 595 C C . ARG A 1 76 ? 1.863 -7.453 -7.441 1.00 90.94 76 ARG A C 1
ATOM 597 O O . ARG A 1 76 ? 1.161 -7.797 -6.488 1.00 90.94 76 ARG A O 1
ATOM 604 N N . ILE A 1 77 ? 1.371 -7.069 -8.614 1.00 89.25 77 ILE A N 1
ATOM 605 C CA . ILE A 1 77 ? -0.063 -7.006 -8.914 1.00 89.25 77 ILE A CA 1
ATOM 606 C C . ILE A 1 77 ? -0.700 -8.394 -8.750 1.00 89.25 77 ILE A C 1
ATOM 608 O O . ILE A 1 77 ? -0.180 -9.397 -9.242 1.00 89.25 77 ILE A O 1
ATOM 612 N N . GLY A 1 78 ? -1.842 -8.447 -8.071 1.00 87.19 78 GLY A N 1
ATOM 613 C CA . GLY A 1 78 ? -2.597 -9.656 -7.756 1.00 87.19 78 GLY A CA 1
ATOM 614 C C . GLY A 1 78 ? -2.001 -10.504 -6.632 1.00 87.19 78 GLY A C 1
ATOM 615 O O . GLY A 1 78 ? -2.488 -11.609 -6.397 1.00 87.19 78 GLY A O 1
ATOM 616 N N . SER A 1 79 ? -0.946 -10.037 -5.958 1.00 90.56 79 SER A N 1
ATOM 617 C CA . SER A 1 79 ? -0.378 -10.745 -4.808 1.00 90.56 79 SER A CA 1
ATOM 618 C C . SER A 1 79 ? -1.260 -10.640 -3.563 1.00 90.56 79 SER A C 1
ATOM 620 O O . SER A 1 79 ? -2.065 -9.719 -3.422 1.00 90.56 79 SER A O 1
ATOM 622 N N . GLU A 1 80 ? -1.074 -11.570 -2.623 1.00 90.94 80 GLU A N 1
ATOM 623 C CA . GLU A 1 80 ? -1.741 -11.517 -1.315 1.00 90.94 80 GLU A CA 1
ATOM 624 C C . GLU A 1 80 ? -1.395 -10.228 -0.560 1.00 90.94 80 GLU A C 1
ATOM 626 O O . GLU A 1 80 ? -2.273 -9.628 0.059 1.00 90.94 80 GLU A O 1
ATOM 631 N N . LEU A 1 81 ? -0.145 -9.763 -0.682 1.00 92.75 81 LEU A N 1
ATOM 632 C CA . LEU A 1 81 ? 0.299 -8.485 -0.132 1.00 92.75 81 LEU A CA 1
ATOM 633 C C . LEU A 1 81 ? -0.524 -7.309 -0.669 1.00 92.75 81 LEU A C 1
ATOM 635 O O . LEU A 1 81 ? -1.001 -6.496 0.115 1.00 92.75 81 LEU A O 1
ATOM 639 N N . GLU A 1 82 ? -0.722 -7.225 -1.987 1.00 93.56 82 GLU A N 1
ATOM 64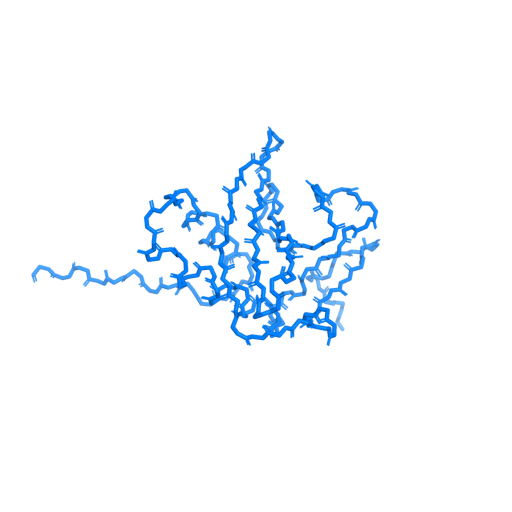0 C CA . GLU A 1 82 ? -1.515 -6.152 -2.600 1.00 93.56 82 GLU A CA 1
ATOM 641 C C . GLU A 1 82 ? -2.952 -6.131 -2.056 1.00 93.56 82 GLU A C 1
ATOM 643 O O . GLU A 1 82 ? -3.455 -5.086 -1.636 1.00 93.56 82 GLU A O 1
ATOM 648 N N . VAL A 1 83 ? -3.608 -7.295 -2.029 1.00 91.69 83 VAL A N 1
ATOM 649 C CA . VAL A 1 83 ? -4.989 -7.434 -1.541 1.00 91.69 83 VAL A CA 1
ATOM 650 C C . VAL A 1 83 ? -5.100 -7.021 -0.076 1.00 91.69 83 VAL A C 1
ATOM 652 O O . VAL A 1 83 ? -6.046 -6.333 0.319 1.00 91.69 83 VAL A O 1
ATOM 655 N N . GLU A 1 84 ? -4.132 -7.424 0.739 1.00 93.31 84 GLU A N 1
ATOM 656 C CA . GLU A 1 84 ? -4.115 -7.085 2.151 1.00 93.31 84 GLU A CA 1
ATOM 657 C C . GLU A 1 84 ? -3.899 -5.590 2.386 1.00 93.31 84 GLU A C 1
ATOM 659 O O . GLU A 1 84 ? -4.631 -5.003 3.182 1.00 93.31 84 GLU A O 1
ATOM 664 N N . ILE A 1 85 ? -2.959 -4.963 1.672 1.00 94.06 85 ILE A N 1
ATOM 665 C CA . ILE A 1 85 ? -2.728 -3.517 1.755 1.00 94.06 85 ILE A CA 1
ATOM 666 C C . ILE A 1 85 ? -4.016 -2.765 1.438 1.00 94.06 85 ILE A C 1
ATOM 668 O O . ILE A 1 85 ? -4.437 -1.918 2.222 1.00 94.06 85 ILE A O 1
ATOM 672 N N . PHE A 1 86 ? -4.701 -3.109 0.345 1.00 93.12 86 PHE A N 1
ATOM 673 C CA . PHE A 1 86 ? -5.970 -2.459 0.023 1.00 93.12 86 PHE A CA 1
ATOM 674 C C . PHE A 1 86 ? -7.037 -2.679 1.093 1.00 93.12 86 PHE A C 1
ATOM 676 O O . PHE A 1 86 ? -7.763 -1.742 1.411 1.00 93.12 86 PHE A O 1
ATOM 683 N N . THR A 1 87 ? -7.094 -3.863 1.704 1.00 91.56 87 THR A N 1
ATOM 684 C CA . THR A 1 87 ? -8.023 -4.133 2.812 1.00 91.56 87 THR A CA 1
ATOM 685 C C . THR A 1 87 ? -7.730 -3.238 4.021 1.00 91.56 87 THR A C 1
ATOM 687 O O . THR A 1 87 ? -8.648 -2.660 4.599 1.00 91.56 87 THR A O 1
ATOM 690 N N . ILE A 1 88 ? -6.455 -3.081 4.394 1.00 92.12 88 ILE A N 1
ATOM 691 C CA . ILE A 1 88 ? -6.029 -2.207 5.500 1.00 92.12 88 ILE A CA 1
ATOM 692 C C . ILE A 1 88 ? -6.426 -0.755 5.214 1.00 92.12 88 ILE A C 1
ATOM 694 O O . ILE A 1 88 ? -6.982 -0.077 6.080 1.00 92.12 88 ILE A O 1
ATOM 698 N N . LEU A 1 89 ? -6.179 -0.289 3.990 1.00 91.88 89 LEU A N 1
ATOM 699 C CA . LEU A 1 89 ? -6.489 1.078 3.584 1.00 91.88 89 LEU A CA 1
ATOM 700 C C . LEU A 1 89 ? -7.997 1.326 3.545 1.00 91.88 89 LEU A C 1
ATOM 702 O O . LEU A 1 89 ? -8.444 2.348 4.045 1.00 91.88 89 LEU A O 1
ATOM 706 N N . GLU A 1 90 ? -8.797 0.394 3.028 1.00 90.69 90 GLU A N 1
ATOM 707 C CA . GLU A 1 90 ? -10.261 0.505 3.013 1.00 90.69 90 GLU A CA 1
ATOM 708 C C . GLU A 1 90 ? -10.859 0.590 4.419 1.00 90.69 90 GLU A C 1
ATOM 710 O O . GLU A 1 90 ? -11.773 1.383 4.650 1.00 90.69 90 GLU A O 1
ATOM 715 N N . LEU A 1 91 ? -10.315 -0.167 5.377 1.00 87.69 91 LEU A N 1
ATOM 716 C CA . LEU A 1 91 ? -10.696 -0.033 6.783 1.00 87.69 91 LEU A CA 1
ATOM 717 C C . LEU A 1 91 ? -10.347 1.361 7.316 1.00 87.69 91 LEU A C 1
ATOM 719 O O . LEU A 1 91 ? -11.161 1.969 8.012 1.00 87.69 91 LEU A O 1
ATOM 723 N N . ALA A 1 92 ? -9.185 1.900 6.944 1.00 86.75 92 ALA A N 1
ATOM 724 C CA . ALA A 1 92 ? -8.772 3.245 7.331 1.00 86.75 92 ALA A CA 1
ATOM 725 C C . ALA A 1 92 ? -9.585 4.359 6.649 1.00 86.75 92 ALA A C 1
ATOM 727 O O . ALA A 1 92 ? -9.770 5.407 7.254 1.00 86.75 92 ALA A O 1
ATOM 728 N N . LEU A 1 93 ? -10.133 4.147 5.446 1.00 86.44 93 LEU A N 1
ATOM 729 C CA . LEU A 1 93 ? -10.979 5.136 4.754 1.00 86.44 93 LEU A CA 1
ATOM 730 C C . LEU A 1 93 ? -12.300 5.419 5.482 1.00 86.44 93 LEU A C 1
ATOM 732 O O . LEU A 1 93 ? -12.905 6.469 5.266 1.00 86.44 93 LEU A O 1
ATOM 736 N N . SER A 1 94 ? -12.755 4.504 6.344 1.00 79.12 94 SER A N 1
ATOM 737 C CA . SER A 1 94 ? -13.902 4.760 7.225 1.00 79.12 94 SER A CA 1
ATOM 738 C C . SER A 1 94 ? -13.615 5.852 8.265 1.00 79.12 94 SER A C 1
ATOM 740 O O . SER A 1 94 ? -14.536 6.482 8.787 1.00 79.12 94 SER A O 1
ATOM 742 N N . ASP A 1 95 ? -12.334 6.110 8.525 1.00 69.06 95 ASP A N 1
ATOM 743 C CA . ASP A 1 95 ? -11.837 7.149 9.405 1.00 69.06 95 ASP A CA 1
ATOM 744 C C . ASP A 1 95 ? -11.513 8.390 8.553 1.00 69.06 95 ASP A C 1
ATOM 746 O O . ASP A 1 95 ? -10.567 8.414 7.769 1.00 69.06 95 ASP A O 1
ATOM 750 N N . SER A 1 96 ? -12.344 9.434 8.651 1.00 63.91 96 SER A N 1
ATOM 751 C CA . SER A 1 96 ? -12.358 10.620 7.765 1.00 63.91 96 SER A CA 1
ATOM 752 C C . SER A 1 96 ? -11.090 11.508 7.820 1.00 63.91 96 SER A C 1
ATOM 754 O O . SER A 1 96 ? -11.123 12.667 7.396 1.00 63.91 96 SER A O 1
ATOM 756 N N . ARG A 1 97 ? -9.972 11.007 8.351 1.00 83.94 97 ARG A N 1
ATOM 757 C CA . ARG A 1 97 ? -8.707 11.728 8.543 1.00 83.94 97 ARG A CA 1
ATOM 758 C C . ARG A 1 97 ? -7.994 12.077 7.232 1.00 83.94 97 ARG A C 1
ATOM 760 O O . ARG A 1 97 ? -7.345 13.117 7.173 1.00 83.94 97 ARG A O 1
ATOM 767 N N . TRP A 1 98 ? -8.167 11.278 6.176 1.00 87.62 98 TRP A N 1
ATOM 768 C CA . TRP A 1 98 ? -7.488 11.479 4.886 1.00 87.62 98 TRP A CA 1
ATOM 769 C C . TRP A 1 98 ? -8.463 11.363 3.705 1.00 87.62 98 TRP A C 1
ATOM 771 O O . TRP A 1 98 ? -8.484 10.346 3.013 1.00 87.62 98 TRP A O 1
ATOM 781 N N . PRO A 1 99 ? -9.287 12.394 3.433 1.00 84.81 99 PRO A N 1
ATOM 782 C CA . PRO A 1 99 ? -10.322 12.317 2.397 1.00 84.81 99 PRO A CA 1
ATOM 783 C C . PRO A 1 99 ? -9.750 12.036 0.997 1.00 84.81 99 PRO A C 1
ATOM 785 O O . PRO A 1 99 ? -10.364 11.317 0.209 1.00 84.81 99 PRO A O 1
ATOM 788 N N . TRP A 1 100 ? -8.541 12.530 0.713 1.00 87.50 100 TRP A N 1
ATOM 789 C CA . TRP A 1 100 ? -7.839 12.324 -0.558 1.00 87.50 100 TRP A CA 1
ATOM 790 C C . TRP A 1 100 ? -7.351 10.883 -0.766 1.00 87.50 100 TRP A C 1
ATOM 792 O O . TRP A 1 100 ? -7.115 10.478 -1.904 1.00 87.50 100 TRP A O 1
ATOM 802 N N . LEU A 1 101 ? -7.192 10.099 0.308 1.00 88.88 101 LEU A N 1
ATOM 803 C CA . LEU A 1 101 ? -6.668 8.735 0.220 1.00 88.88 101 LEU A CA 1
ATOM 804 C C . LEU A 1 101 ? -7.632 7.824 -0.550 1.00 88.88 101 LEU A C 1
ATOM 806 O O . LEU A 1 101 ? -7.195 6.911 -1.245 1.00 88.88 101 LEU A O 1
ATOM 810 N N . SER A 1 102 ? -8.934 8.116 -0.494 1.00 90.31 102 SER A N 1
ATOM 811 C CA . SER A 1 102 ? -9.957 7.364 -1.227 1.00 90.31 102 SER A CA 1
ATOM 812 C C . SER A 1 102 ? -9.729 7.390 -2.745 1.00 90.31 102 SER A C 1
ATOM 814 O O . SER A 1 102 ? -9.770 6.340 -3.388 1.00 90.31 102 SER A O 1
ATOM 816 N N . ASP A 1 103 ? -9.383 8.553 -3.305 1.00 88.94 103 ASP A N 1
ATOM 817 C CA . ASP A 1 103 ? -9.085 8.721 -4.733 1.00 88.94 103 ASP A CA 1
ATOM 818 C C . ASP A 1 103 ? -7.787 8.013 -5.143 1.00 88.94 103 ASP A C 1
ATOM 820 O O . ASP A 1 103 ? -7.678 7.465 -6.245 1.00 88.94 103 ASP A O 1
ATOM 824 N N . VAL A 1 104 ? -6.783 8.012 -4.261 1.00 89.25 104 VAL A N 1
ATOM 825 C CA . VAL A 1 104 ? -5.514 7.305 -4.484 1.00 89.25 104 VAL A CA 1
ATOM 826 C C . VAL A 1 104 ? -5.745 5.795 -4.506 1.00 89.25 104 VAL A C 1
ATOM 828 O O . VAL A 1 104 ? -5.351 5.138 -5.471 1.00 89.25 104 VAL A O 1
ATOM 831 N N . VAL A 1 105 ? -6.463 5.258 -3.516 1.00 90.56 105 VAL A N 1
ATOM 832 C CA . VAL A 1 105 ? -6.814 3.832 -3.437 1.00 90.56 105 VAL A CA 1
ATOM 833 C C . VAL A 1 105 ? -7.661 3.401 -4.636 1.00 90.56 105 VAL A C 1
ATOM 835 O O . VAL A 1 105 ? -7.382 2.366 -5.241 1.00 90.56 105 VAL A O 1
ATOM 838 N N . ALA A 1 106 ? -8.658 4.195 -5.037 1.00 89.00 106 ALA A N 1
ATOM 839 C CA . ALA A 1 106 ? -9.504 3.885 -6.190 1.00 89.00 106 ALA A CA 1
ATOM 840 C C . ALA A 1 106 ? -8.692 3.786 -7.493 1.00 89.00 106 ALA A C 1
ATOM 842 O O . ALA A 1 106 ? -8.828 2.820 -8.252 1.00 89.00 106 ALA A O 1
ATOM 843 N N . ARG A 1 107 ? -7.798 4.754 -7.728 1.00 88.38 107 ARG A N 1
ATOM 844 C CA . ARG A 1 107 ? -6.896 4.765 -8.886 1.00 88.38 107 ARG A CA 1
ATOM 845 C C . ARG A 1 107 ? -5.930 3.583 -8.872 1.00 88.38 107 ARG A C 1
ATOM 847 O O . ARG A 1 107 ? -5.811 2.914 -9.895 1.00 88.38 107 ARG A O 1
ATOM 854 N N . ALA A 1 108 ? -5.312 3.288 -7.731 1.00 89.81 108 ALA A N 1
ATOM 855 C CA . ALA A 1 108 ? -4.419 2.143 -7.576 1.00 89.81 108 ALA A CA 1
ATOM 856 C C . ALA A 1 108 ? -5.140 0.825 -7.919 1.00 89.81 108 ALA A C 1
ATOM 858 O O . ALA A 1 108 ? -4.702 0.082 -8.797 1.00 89.81 108 ALA A O 1
ATOM 859 N N . LYS A 1 109 ? -6.327 0.589 -7.338 1.00 88.38 109 LYS A N 1
ATOM 860 C CA . LYS A 1 109 ? -7.137 -0.610 -7.620 1.00 88.38 109 LYS A CA 1
ATOM 861 C C . LYS A 1 109 ? -7.538 -0.731 -9.091 1.00 88.38 109 LYS A C 1
ATOM 863 O O . LYS A 1 109 ? -7.642 -1.848 -9.595 1.00 88.38 109 LYS A O 1
ATOM 868 N N . HIS A 1 110 ? -7.792 0.390 -9.776 1.00 85.56 110 HIS A N 1
ATOM 869 C CA . HIS A 1 110 ? -8.164 0.383 -11.196 1.00 85.56 110 HIS A CA 1
ATOM 870 C C . HIS A 1 110 ? -7.047 -0.219 -12.050 1.00 85.56 110 HIS A C 1
ATOM 872 O O . HIS A 1 110 ? -7.308 -1.079 -12.891 1.00 85.56 110 HIS A O 1
ATOM 878 N N . TRP A 1 111 ? -5.803 0.176 -11.783 1.00 78.81 111 TRP A N 1
ATOM 879 C CA . TRP A 1 111 ? -4.633 -0.304 -12.514 1.00 78.81 111 TRP A CA 1
ATOM 880 C C . TRP A 1 111 ? -4.152 -1.688 -12.072 1.00 78.81 111 TRP A C 1
ATOM 882 O O . TRP A 1 111 ? -3.597 -2.417 -12.893 1.00 78.81 111 TRP A O 1
ATOM 892 N N . SER A 1 112 ? -4.425 -2.091 -10.829 1.00 78.19 112 SER A N 1
ATOM 893 C CA . SER A 1 112 ? -4.173 -3.456 -10.347 1.00 78.19 112 SER A CA 1
ATOM 894 C C . SER A 1 112 ? -5.122 -4.503 -10.948 1.00 78.19 112 SER A C 1
ATOM 896 O O . SER A 1 112 ? -4.890 -5.702 -10.811 1.00 78.19 112 SER A O 1
ATOM 898 N N . GLY A 1 113 ? -6.213 -4.090 -11.606 1.00 71.75 113 GLY A N 1
ATOM 899 C CA . GLY A 1 113 ? -7.233 -5.014 -12.118 1.00 71.75 113 GLY A CA 1
ATOM 900 C C . GLY A 1 113 ? -8.037 -5.713 -11.015 1.00 71.75 113 GLY A C 1
ATOM 901 O O . GLY A 1 113 ? -8.767 -6.666 -11.292 1.00 71.75 113 GLY A O 1
ATOM 902 N N . LEU A 1 114 ? -7.921 -5.241 -9.769 1.00 66.81 114 LEU A N 1
AT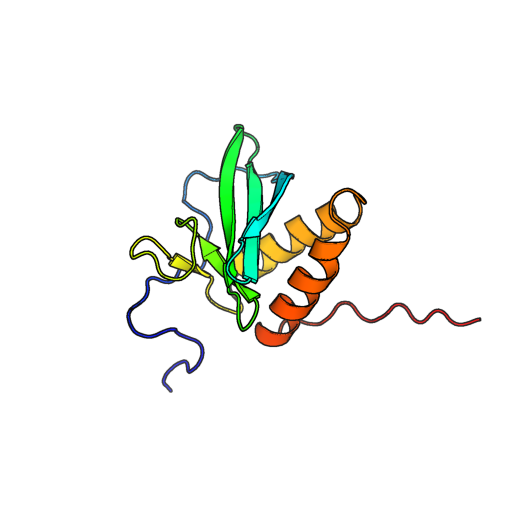OM 903 C CA . LEU A 1 114 ? -8.749 -5.697 -8.661 1.00 66.81 114 LEU A CA 1
ATOM 904 C C . LEU A 1 114 ? -10.174 -5.150 -8.822 1.00 66.81 114 LEU A C 1
ATOM 906 O O . LEU A 1 114 ? -10.359 -4.032 -9.320 1.00 66.81 114 LEU A O 1
ATOM 910 N N . PRO A 1 115 ? -11.200 -5.910 -8.397 1.00 58.59 115 PRO A N 1
ATOM 911 C CA . PRO A 1 115 ? -12.576 -5.452 -8.477 1.00 58.59 115 PRO A CA 1
ATOM 912 C C . PRO A 1 115 ? -12.726 -4.115 -7.747 1.00 58.59 115 PRO A C 1
ATOM 914 O O . PRO A 1 115 ? -12.364 -3.962 -6.576 1.00 58.59 115 PRO A O 1
ATOM 917 N N . GLN A 1 116 ? -13.256 -3.130 -8.470 1.00 55.28 116 GLN A N 1
ATOM 918 C CA . GLN A 1 116 ? -13.629 -1.850 -7.887 1.00 55.28 116 GLN A CA 1
ATOM 919 C C . GLN A 1 116 ? -14.717 -2.089 -6.837 1.00 55.28 116 GLN A C 1
ATOM 921 O O . GLN A 1 116 ? -15.597 -2.931 -7.068 1.00 55.28 116 GLN A O 1
ATOM 926 N N . PRO A 1 117 ? -14.704 -1.366 -5.702 1.00 49.41 117 PRO A N 1
ATOM 927 C CA . PRO A 1 117 ? -15.881 -1.342 -4.852 1.00 49.41 117 PRO A CA 1
ATOM 928 C C . PRO A 1 117 ? -17.046 -0.879 -5.730 1.00 49.41 117 PRO A C 1
ATOM 930 O O . PRO A 1 117 ? -16.977 0.173 -6.368 1.00 49.41 117 PRO A O 1
ATOM 933 N N . SER A 1 118 ? -18.079 -1.717 -5.852 1.00 44.03 118 SER A N 1
ATOM 934 C CA . SER A 1 118 ? -19.265 -1.337 -6.617 1.00 44.03 118 SER A CA 1
ATOM 935 C C . SER A 1 118 ? -19.782 -0.027 -6.032 1.00 44.03 118 SER A C 1
ATOM 937 O O . SER A 1 118 ? -19.952 0.029 -4.810 1.00 44.03 118 SER A O 1
ATOM 939 N N . PRO A 1 119 ? -20.037 1.016 -6.844 1.00 44.41 119 PRO A N 1
ATOM 940 C CA . PRO A 1 119 ? -20.703 2.197 -6.330 1.00 44.41 119 PRO A CA 1
ATOM 941 C C . PRO A 1 119 ? -22.019 1.702 -5.743 1.00 44.41 119 PRO A C 1
ATOM 943 O O . PRO A 1 119 ? -22.840 1.121 -6.460 1.00 44.41 119 PRO A O 1
ATOM 946 N N . ALA A 1 120 ? -22.175 1.835 -4.424 1.00 47.59 120 ALA A N 1
ATOM 947 C CA . ALA A 1 120 ? -23.430 1.529 -3.770 1.00 47.59 120 ALA A CA 1
ATOM 948 C C . ALA A 1 120 ? -24.500 2.290 -4.552 1.00 47.59 120 ALA A C 1
ATOM 950 O O . ALA A 1 120 ? -24.445 3.518 -4.651 1.00 47.59 120 ALA A O 1
ATOM 951 N N . ARG A 1 121 ? -25.416 1.561 -5.201 1.00 43.25 121 ARG A N 1
ATOM 952 C CA . ARG A 1 121 ? -26.562 2.183 -5.852 1.00 43.25 121 ARG A CA 1
ATOM 953 C C . ARG A 1 121 ? -27.342 2.865 -4.742 1.00 43.25 121 ARG A C 1
ATOM 955 O O . ARG A 1 121 ? -28.114 2.210 -4.048 1.00 43.25 121 ARG A O 1
ATOM 962 N N . LEU A 1 122 ? -27.140 4.168 -4.582 1.00 44.00 122 LEU A N 1
ATOM 963 C CA . LEU A 1 122 ? -28.127 5.041 -3.974 1.00 44.00 122 LEU A CA 1
ATOM 964 C C . LEU A 1 122 ? -29.343 4.971 -4.897 1.00 44.00 122 LEU A C 1
ATOM 966 O O . LEU A 1 122 ? -29.428 5.670 -5.904 1.00 44.00 122 LEU A O 1
ATOM 970 N N . SER A 1 123 ? -30.213 4.005 -4.616 1.00 43.41 123 SER A N 1
ATOM 971 C CA . SER A 1 123 ? -31.555 3.983 -5.175 1.00 43.41 123 SER A CA 1
ATOM 972 C C . SER A 1 123 ? -32.398 4.907 -4.293 1.00 43.41 123 SER A C 1
ATOM 974 O O . SER A 1 123 ? -32.297 4.778 -3.069 1.00 43.41 123 SER A O 1
ATOM 976 N N . PRO A 1 124 ? -33.142 5.861 -4.874 1.00 54.88 124 PRO A N 1
ATOM 977 C CA . PRO A 1 124 ? -34.143 6.626 -4.139 1.00 54.88 124 PRO A CA 1
ATOM 978 C C . PRO A 1 124 ? -35.290 5.737 -3.641 1.00 54.88 124 PRO A C 1
ATOM 980 O O . PRO A 1 124 ? -35.516 4.659 -4.243 1.00 54.88 124 PRO A O 1
#

Secondary structure (DSSP, 8-state):
---TTS-TTS-EESS--TT--SPPEEEEEEE-TTS-EEEEEE-TT--EEEEEE-TTT--EEES-SSTTSTT-EEEPTT-HHHHHHHHHHHHHHTSTT-TTHHHHHHHHHHHHTPPPPP------

Organism: NCBI:txid2807512

Mean predicted aligned error: 7.45 Å

Sequence (124 aa):
MADERNIPGFPEMSTWPAHAIRPFQVIDADQWRCGGSYVSVVDATNECFDIGFDSALGRLFFGATHEREESTAWVRIGSELEVEIFTILELALSDSRWPWLSDVVARAKHWSGLPQPSPARLSP

Foldseek 3Di:
DPPPQDDPPAAADQDPDPPAADDKAWDDKDADPVQKIWTWIAHPVRDIWIWIAARPQGFIWGQDPHCPDNRIYTYRQPGPVVVVVLVNVVVCVVPVPCVCVVVSSQSNCVVSVHDHDPPPPPDD

Radius of gyration: 14.58 Å; Cα contacts (8 Å, |Δi|>4): 199; chains: 1; bounding box: 51×33×39 Å